Protein AF-A0A554KRK5-F1 (afdb_monomer)

Nearest PDB structures (foldseek):
  8jzf-assembly1_l  TM=3.746E-01  e=8.858E+00  Symbiodinium

Structure (mmCIF, N/CA/C/O backbone):
data_AF-A0A554KRK5-F1
#
_entry.id   AF-A0A554KRK5-F1
#
loop_
_atom_site.group_PDB
_atom_site.id
_atom_site.type_symbol
_atom_site.label_atom_id
_atom_site.label_alt_id
_atom_site.label_comp_id
_atom_site.label_asym_id
_atom_site.label_entity_id
_atom_site.label_seq_id
_atom_site.pdbx_PDB_ins_code
_atom_site.Cartn_x
_atom_site.Cartn_y
_atom_site.Cartn_z
_atom_site.occupancy
_atom_site.B_iso_or_equiv
_atom_site.auth_seq_id
_atom_site.auth_comp_id
_atom_site.auth_asym_id
_atom_site.auth_atom_id
_atom_site.pdbx_PDB_model_num
ATOM 1 N N . MET A 1 1 ? -1.446 6.608 -9.016 1.00 59.84 1 MET A N 1
ATOM 2 C CA . MET A 1 1 ? -0.598 7.495 -9.852 1.00 59.84 1 MET A CA 1
ATOM 3 C C . MET A 1 1 ? 0.764 7.813 -9.235 1.00 59.84 1 MET A C 1
ATOM 5 O O . MET A 1 1 ? 1.760 7.507 -9.870 1.00 59.84 1 MET A O 1
ATOM 9 N N . VAL A 1 2 ? 0.848 8.406 -8.035 1.00 73.88 2 VAL A N 1
ATOM 10 C CA . VAL A 1 2 ? 2.137 8.888 -7.479 1.00 73.88 2 VAL A CA 1
ATOM 11 C C . VAL A 1 2 ? 3.161 7.760 -7.296 1.00 73.88 2 VAL A C 1
ATOM 13 O O . VAL A 1 2 ? 4.300 7.892 -7.726 1.00 73.88 2 VAL A O 1
ATOM 16 N N . PHE A 1 3 ? 2.743 6.609 -6.763 1.00 72.75 3 PHE A N 1
ATOM 17 C CA . PHE A 1 3 ? 3.624 5.447 -6.590 1.00 72.75 3 PHE A CA 1
ATOM 18 C C . PHE A 1 3 ? 4.151 4.876 -7.918 1.00 72.75 3 PHE A C 1
ATOM 20 O O . PHE A 1 3 ? 5.310 4.481 -7.996 1.00 72.75 3 PHE A O 1
ATOM 27 N N . TYR A 1 4 ? 3.337 4.908 -8.980 1.00 70.81 4 TYR A N 1
ATOM 28 C CA . TYR A 1 4 ? 3.768 4.514 -10.324 1.00 70.81 4 TYR A CA 1
ATOM 29 C C . TYR A 1 4 ? 4.858 5.445 -10.860 1.00 70.81 4 TYR A C 1
ATOM 31 O O . TYR A 1 4 ? 5.863 4.962 -11.368 1.00 70.81 4 TYR A O 1
ATOM 39 N N . LEU A 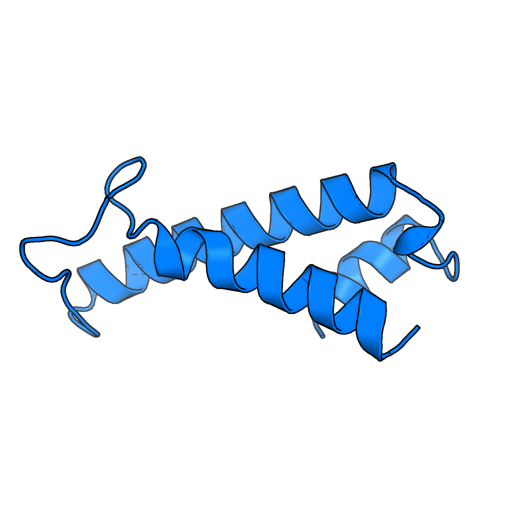1 5 ? 4.709 6.764 -10.682 1.00 75.31 5 LEU A N 1
ATOM 40 C CA . LEU A 1 5 ? 5.718 7.743 -11.101 1.00 75.31 5 LEU A CA 1
ATOM 41 C C . LEU A 1 5 ? 7.058 7.526 -10.390 1.00 75.31 5 LEU A C 1
ATOM 43 O O . LEU A 1 5 ? 8.103 7.626 -11.026 1.00 75.31 5 LEU A O 1
ATOM 47 N N . ILE A 1 6 ? 7.033 7.172 -9.100 1.00 74.94 6 ILE A N 1
ATOM 48 C CA . ILE A 1 6 ? 8.247 6.828 -8.343 1.00 74.94 6 ILE A CA 1
ATOM 49 C C . ILE A 1 6 ? 8.918 5.597 -8.960 1.00 74.94 6 ILE A C 1
ATOM 51 O O . ILE A 1 6 ? 10.114 5.621 -9.235 1.00 74.94 6 ILE A O 1
ATOM 55 N N . THR A 1 7 ? 8.158 4.535 -9.237 1.00 71.81 7 THR A N 1
ATOM 56 C CA . THR A 1 7 ? 8.732 3.337 -9.867 1.00 71.81 7 THR A CA 1
ATOM 57 C C . THR A 1 7 ? 9.195 3.571 -11.302 1.00 71.81 7 THR A C 1
ATOM 59 O O . THR A 1 7 ? 10.237 3.052 -11.685 1.00 71.81 7 THR A O 1
ATOM 62 N N . TYR A 1 8 ? 8.487 4.397 -12.071 1.00 74.94 8 TYR A N 1
ATOM 63 C CA . TYR A 1 8 ? 8.862 4.788 -13.429 1.00 74.94 8 TYR A CA 1
ATOM 64 C C . TYR A 1 8 ? 10.162 5.606 -13.438 1.00 74.94 8 TYR A C 1
ATOM 66 O O . TYR A 1 8 ? 11.011 5.413 -14.301 1.00 74.94 8 TYR A O 1
ATOM 74 N N . ALA A 1 9 ? 10.376 6.477 -12.448 1.00 74.44 9 ALA A N 1
ATOM 75 C CA . ALA A 1 9 ? 11.629 7.220 -12.315 1.00 74.44 9 ALA A CA 1
ATOM 76 C C . ALA A 1 9 ? 12.837 6.310 -12.014 1.00 74.44 9 ALA A C 1
ATOM 78 O O . ALA A 1 9 ? 13.951 6.628 -12.420 1.00 74.44 9 ALA A O 1
ATOM 79 N N . ILE A 1 10 ? 12.624 5.187 -11.317 1.00 74.12 10 ILE A N 1
ATOM 80 C CA . ILE A 1 10 ? 13.687 4.246 -10.926 1.00 74.12 10 ILE A CA 1
ATOM 81 C C . ILE A 1 10 ? 13.975 3.219 -12.033 1.00 74.12 10 ILE A C 1
ATOM 83 O O . ILE A 1 10 ? 15.135 2.921 -12.302 1.00 74.12 10 ILE A O 1
ATOM 87 N N . PHE A 1 11 ? 12.934 2.669 -12.666 1.00 77.12 11 PHE A N 1
ATOM 88 C CA . PHE A 1 11 ? 13.038 1.551 -13.617 1.00 77.12 11 PHE A CA 1
ATOM 89 C C . PHE A 1 11 ? 12.821 1.953 -15.086 1.00 77.12 11 PHE A C 1
ATOM 91 O O . PHE A 1 11 ? 12.986 1.127 -15.984 1.00 77.12 11 PHE A O 1
ATOM 98 N N . GLY A 1 12 ? 12.496 3.220 -15.351 1.00 71.44 12 GLY A N 1
ATOM 99 C CA . GLY A 1 12 ? 12.254 3.747 -16.692 1.00 71.44 12 GLY A CA 1
ATOM 100 C C . GLY A 1 12 ? 10.893 3.345 -17.265 1.00 71.44 12 GLY A C 1
ATOM 101 O O . GLY A 1 12 ? 9.939 3.081 -16.537 1.00 71.44 12 GLY A O 1
ATOM 102 N N . SER A 1 13 ? 10.811 3.292 -18.598 1.00 68.94 13 SER A N 1
ATOM 103 C CA . SER A 1 13 ? 9.590 2.971 -19.352 1.00 68.94 13 SER A CA 1
ATOM 104 C C . SER A 1 13 ? 9.321 1.474 -19.514 1.00 68.94 13 SER A C 1
ATOM 106 O O . SER A 1 13 ? 8.587 1.082 -20.420 1.00 68.94 13 SER A O 1
ATOM 108 N N . VAL A 1 14 ? 9.953 0.631 -18.698 1.00 71.75 14 VAL A N 1
ATOM 109 C CA . VAL A 1 14 ? 9.685 -0.809 -18.715 1.00 71.75 14 VAL A CA 1
ATOM 110 C C . VAL A 1 14 ? 8.314 -1.035 -18.093 1.00 71.75 14 VAL A C 1
ATOM 112 O O . VAL A 1 14 ? 7.997 -0.447 -17.057 1.00 71.75 14 VAL A O 1
ATOM 115 N N . ASN A 1 15 ? 7.498 -1.877 -18.729 1.00 76.44 15 ASN A N 1
ATOM 116 C CA . ASN A 1 15 ? 6.210 -2.257 -18.171 1.00 76.44 15 ASN A CA 1
ATOM 117 C C . ASN A 1 15 ? 6.435 -2.893 -16.791 1.00 76.44 15 ASN A C 1
ATOM 119 O O . ASN A 1 15 ? 7.152 -3.893 -16.695 1.00 76.44 15 ASN A O 1
ATOM 123 N N . PRO A 1 16 ? 5.803 -2.370 -15.725 1.00 75.06 16 PRO A N 1
ATOM 124 C CA . PRO A 1 16 ? 5.893 -2.945 -14.391 1.00 75.06 16 PRO A CA 1
ATOM 125 C C . PRO A 1 16 ? 5.612 -4.448 -14.361 1.00 75.06 16 PRO A C 1
ATOM 127 O O . PRO A 1 16 ? 6.268 -5.161 -13.618 1.00 75.06 16 PRO A O 1
ATOM 130 N N . LEU A 1 17 ? 4.678 -4.941 -15.183 1.00 78.69 17 LEU A N 1
ATOM 131 C CA . LEU A 1 17 ? 4.313 -6.361 -15.235 1.00 78.69 17 LEU A CA 1
ATOM 132 C C . LEU A 1 17 ? 5.427 -7.259 -15.797 1.00 78.69 17 LEU A C 1
ATOM 134 O O . LEU A 1 17 ? 5.530 -8.413 -15.389 1.00 78.69 17 LEU A O 1
ATOM 138 N N . ASP A 1 18 ? 6.286 -6.727 -16.669 1.00 83.81 18 ASP A N 1
ATOM 139 C CA . ASP A 1 18 ? 7.414 -7.467 -17.249 1.00 83.81 18 ASP A CA 1
ATOM 140 C C . ASP A 1 18 ? 8.618 -7.518 -16.293 1.00 83.81 18 ASP A C 1
ATOM 142 O O . ASP A 1 18 ? 9.499 -8.371 -16.421 1.00 83.81 18 ASP A O 1
ATOM 146 N N . ASN A 1 19 ? 8.661 -6.622 -15.301 1.00 83.50 19 ASN A N 1
ATOM 147 C CA . ASN A 1 19 ? 9.736 -6.537 -14.322 1.00 83.50 19 ASN A CA 1
ATOM 148 C C . ASN A 1 19 ? 9.222 -6.808 -12.903 1.00 83.50 19 ASN A C 1
ATOM 150 O O . ASN A 1 19 ? 8.800 -5.907 -12.175 1.00 83.50 19 ASN A O 1
ATOM 154 N N . TRP A 1 20 ? 9.359 -8.060 -12.459 1.00 83.44 20 TRP A N 1
ATOM 155 C CA . TRP A 1 20 ? 8.954 -8.487 -11.115 1.00 83.44 20 TRP A CA 1
ATOM 156 C C . TRP A 1 20 ? 9.588 -7.645 -9.992 1.00 83.44 20 TRP A C 1
ATOM 158 O O . TRP A 1 20 ? 8.967 -7.447 -8.947 1.00 83.44 20 TRP A O 1
ATOM 168 N N . MET A 1 21 ? 10.796 -7.104 -10.204 1.00 85.56 21 MET A N 1
ATOM 169 C CA . MET A 1 21 ? 11.476 -6.260 -9.220 1.00 85.56 21 MET A CA 1
ATOM 170 C C . MET A 1 21 ? 10.793 -4.892 -9.086 1.00 85.56 21 MET A C 1
ATOM 172 O O . MET A 1 21 ? 10.684 -4.367 -7.979 1.00 85.56 21 MET A O 1
ATOM 176 N N . GLN A 1 22 ? 10.257 -4.346 -10.181 1.00 83.56 22 GLN A N 1
ATOM 177 C CA . GLN A 1 22 ? 9.475 -3.108 -10.168 1.00 83.56 22 GLN A CA 1
ATOM 178 C C . GLN A 1 22 ? 8.137 -3.302 -9.441 1.00 83.56 22 GLN A C 1
ATOM 180 O O . GLN A 1 22 ? 7.762 -2.451 -8.632 1.00 83.56 22 GLN A O 1
ATOM 185 N N . VAL A 1 23 ? 7.460 -4.442 -9.645 1.00 87.44 23 VAL A N 1
ATOM 186 C CA . VAL A 1 23 ? 6.247 -4.807 -8.883 1.00 87.44 23 VAL A CA 1
ATOM 187 C C . VAL A 1 23 ? 6.559 -4.967 -7.398 1.00 87.44 23 VAL A C 1
ATOM 189 O O . VAL A 1 23 ? 5.812 -4.467 -6.557 1.00 87.44 23 VAL A O 1
ATOM 192 N N . ALA A 1 24 ? 7.667 -5.626 -7.054 1.00 88.50 24 ALA A N 1
ATOM 193 C CA . ALA A 1 24 ? 8.070 -5.813 -5.664 1.00 88.50 24 ALA A CA 1
ATOM 194 C C . ALA A 1 24 ? 8.345 -4.468 -4.971 1.00 88.50 24 ALA A C 1
ATOM 196 O O . ALA A 1 24 ? 7.802 -4.211 -3.896 1.00 88.50 24 ALA A O 1
ATOM 197 N N . VAL A 1 25 ? 9.116 -3.577 -5.605 1.00 88.50 25 VAL A N 1
ATOM 198 C CA . VAL A 1 25 ? 9.400 -2.234 -5.070 1.00 88.50 25 VAL A CA 1
ATOM 199 C C . VAL A 1 25 ? 8.121 -1.410 -4.939 1.00 88.50 25 VAL A C 1
ATOM 201 O O . VAL A 1 25 ? 7.895 -0.807 -3.889 1.00 88.50 25 VAL A O 1
ATOM 204 N N . PHE A 1 26 ? 7.252 -1.426 -5.956 1.00 89.50 26 PHE A N 1
ATOM 205 C CA . PHE A 1 26 ? 5.940 -0.782 -5.891 1.00 89.50 26 PHE A CA 1
ATOM 206 C C . PHE A 1 26 ? 5.134 -1.279 -4.689 1.00 89.50 26 PHE A C 1
ATOM 208 O O . PHE A 1 26 ? 4.626 -0.477 -3.910 1.00 89.50 26 PHE A O 1
ATOM 215 N N . THR A 1 27 ? 5.053 -2.600 -4.525 1.00 90.50 27 THR A N 1
ATOM 216 C CA . THR A 1 27 ? 4.277 -3.251 -3.466 1.00 90.50 27 THR A CA 1
ATOM 217 C C . THR A 1 27 ? 4.799 -2.848 -2.094 1.00 90.50 27 THR A C 1
ATOM 219 O O . THR A 1 27 ? 4.020 -2.429 -1.245 1.00 90.50 27 THR A O 1
ATOM 222 N N . VAL A 1 28 ? 6.114 -2.903 -1.877 1.00 91.06 28 VAL A N 1
ATOM 223 C CA . VAL A 1 28 ? 6.723 -2.521 -0.594 1.00 91.06 28 VAL A CA 1
ATOM 224 C C . VAL A 1 28 ? 6.452 -1.050 -0.272 1.00 91.06 28 VAL A C 1
ATOM 226 O O . VAL A 1 28 ? 6.059 -0.738 0.850 1.00 91.06 28 VAL A O 1
ATOM 229 N N . ILE A 1 29 ? 6.595 -0.148 -1.247 1.00 90.00 29 ILE A N 1
ATOM 230 C CA . ILE A 1 29 ? 6.290 1.275 -1.055 1.00 90.00 29 ILE A CA 1
ATOM 231 C C . ILE A 1 29 ? 4.802 1.464 -0.734 1.00 90.00 29 ILE A C 1
ATOM 233 O O . ILE A 1 29 ? 4.476 2.139 0.241 1.00 90.00 29 ILE A O 1
ATOM 237 N N . ALA A 1 30 ? 3.904 0.845 -1.501 1.00 90.75 30 ALA A N 1
ATOM 238 C CA . ALA A 1 30 ? 2.463 0.948 -1.293 1.00 90.75 30 ALA A CA 1
ATOM 239 C C . ALA A 1 30 ? 2.047 0.448 0.099 1.00 90.75 30 ALA A C 1
ATOM 241 O O . ALA A 1 30 ? 1.301 1.139 0.788 1.00 90.75 30 ALA A O 1
ATOM 242 N N . LEU A 1 31 ? 2.583 -0.692 0.547 1.00 91.44 31 LEU A N 1
ATOM 243 C CA . LEU A 1 31 ? 2.322 -1.240 1.880 1.00 91.44 31 LEU A CA 1
ATOM 244 C C . LEU A 1 31 ? 2.862 -0.334 2.996 1.00 91.44 31 LEU A C 1
ATOM 246 O O . LEU A 1 31 ? 2.174 -0.120 3.993 1.00 91.44 31 LEU A O 1
ATOM 250 N N . MET A 1 32 ? 4.064 0.236 2.842 1.00 91.31 32 MET A N 1
ATOM 251 C CA . MET A 1 32 ? 4.609 1.185 3.824 1.00 91.31 32 MET A CA 1
ATOM 252 C C . MET A 1 32 ? 3.736 2.437 3.946 1.00 91.31 32 MET A C 1
ATOM 254 O O . MET A 1 32 ? 3.437 2.871 5.058 1.00 91.31 32 MET A O 1
ATOM 258 N N . PHE A 1 33 ? 3.300 3.002 2.818 1.00 91.06 33 PHE A N 1
ATOM 259 C CA . PHE A 1 33 ? 2.412 4.163 2.820 1.00 91.06 33 PHE A CA 1
ATOM 260 C C . PHE A 1 33 ? 1.037 3.832 3.402 1.00 91.06 33 PHE A C 1
ATOM 262 O O . PHE A 1 33 ? 0.554 4.597 4.232 1.00 91.06 33 PHE A O 1
ATOM 269 N N . ALA A 1 34 ? 0.450 2.688 3.038 1.00 91.44 34 ALA A N 1
ATOM 270 C CA . ALA A 1 34 ? -0.819 2.223 3.592 1.00 91.44 34 ALA A CA 1
ATOM 271 C C . ALA A 1 34 ? -0.746 2.075 5.116 1.00 91.44 34 ALA A C 1
ATOM 273 O O . ALA A 1 34 ? -1.624 2.542 5.831 1.00 91.44 34 ALA A O 1
ATOM 274 N N . PHE A 1 35 ? 0.339 1.490 5.627 1.00 91.56 35 PHE A N 1
ATOM 275 C CA . PHE A 1 35 ? 0.546 1.333 7.063 1.00 91.56 35 PHE A CA 1
ATOM 276 C C . PHE A 1 35 ? 0.633 2.678 7.800 1.00 91.56 35 PHE A C 1
ATOM 278 O O . PHE A 1 35 ? 0.035 2.842 8.865 1.00 91.56 35 PHE A O 1
ATOM 285 N N . ILE A 1 36 ? 1.387 3.638 7.254 1.00 91.56 36 ILE A N 1
ATOM 286 C CA . ILE A 1 36 ? 1.557 4.964 7.863 1.00 91.56 36 ILE A CA 1
ATOM 287 C C . ILE A 1 36 ? 0.240 5.737 7.839 1.00 91.56 36 ILE A C 1
ATOM 289 O O . ILE A 1 36 ? -0.172 6.255 8.878 1.00 91.56 36 ILE A O 1
ATOM 293 N N . ASP A 1 37 ? -0.408 5.809 6.675 1.00 90.50 37 ASP A N 1
ATOM 294 C CA . ASP A 1 37 ? -1.668 6.535 6.511 1.00 90.50 37 ASP A CA 1
ATOM 295 C C . ASP A 1 37 ? -2.741 5.978 7.439 1.00 90.50 37 ASP A C 1
ATOM 297 O O . ASP A 1 37 ? -3.415 6.733 8.138 1.00 90.50 37 ASP A O 1
ATOM 301 N N . GLU A 1 38 ? -2.820 4.656 7.543 1.00 91.81 38 GLU A N 1
ATOM 302 C CA . GLU A 1 38 ? -3.823 4.017 8.370 1.00 91.81 38 GLU A CA 1
ATOM 303 C C . GLU A 1 38 ? -3.583 4.251 9.862 1.00 91.81 38 GLU A C 1
ATOM 305 O O . GLU A 1 38 ? -4.493 4.613 10.613 1.00 91.81 38 GLU A O 1
ATOM 310 N N . LYS A 1 39 ? -2.328 4.142 10.305 1.00 89.69 39 LYS A N 1
ATOM 311 C CA . LYS A 1 39 ? -1.973 4.445 11.692 1.00 89.69 39 LYS A CA 1
ATOM 312 C C . LYS A 1 39 ? -2.281 5.900 12.039 1.00 89.69 39 LYS A C 1
ATOM 314 O O . LYS A 1 39 ? -2.726 6.177 13.151 1.00 89.69 39 LYS A O 1
ATOM 319 N N . ILE A 1 40 ? -2.057 6.832 11.117 1.00 90.88 40 ILE A N 1
ATOM 320 C CA . ILE A 1 40 ? -2.413 8.242 11.311 1.00 90.88 40 ILE A CA 1
ATOM 321 C C . ILE A 1 40 ? -3.936 8.407 11.336 1.00 90.88 40 ILE A C 1
ATOM 323 O O . ILE A 1 40 ? -4.458 9.072 12.228 1.00 90.88 40 ILE A O 1
ATOM 327 N N . SER A 1 41 ? -4.657 7.786 10.407 1.00 90.12 41 SER A N 1
ATOM 328 C CA . SER A 1 41 ? -6.106 7.931 10.263 1.00 90.12 41 SER A CA 1
ATOM 329 C C . SER A 1 41 ? -6.880 7.398 11.467 1.00 90.12 41 SER A C 1
ATOM 331 O O . SER A 1 41 ? -7.796 8.079 11.935 1.00 90.12 41 SER A O 1
ATOM 333 N N . VAL A 1 42 ? -6.470 6.258 12.027 1.00 89.31 42 VAL A N 1
ATOM 334 C CA . VAL A 1 42 ? -7.062 5.722 13.264 1.00 89.31 42 VAL A CA 1
ATOM 335 C C . VAL A 1 42 ? -6.717 6.595 14.472 1.00 89.31 42 VAL A C 1
ATOM 337 O O . VAL A 1 42 ? -7.593 6.892 15.278 1.00 89.31 42 VAL A O 1
ATOM 340 N N . ASN A 1 43 ? -5.477 7.091 14.582 1.00 87.75 43 ASN A N 1
ATOM 341 C CA . ASN A 1 43 ? -5.100 8.001 15.676 1.00 87.75 43 ASN A CA 1
ATOM 342 C C . ASN A 1 43 ? -5.837 9.349 15.615 1.00 87.75 43 ASN A C 1
ATOM 344 O O . ASN A 1 43 ? -6.105 9.952 16.650 1.00 87.75 43 ASN A O 1
ATOM 348 N N . LEU A 1 44 ? -6.167 9.826 14.414 1.00 91.62 44 LEU A N 1
ATOM 349 C CA . LEU A 1 44 ? -6.968 11.034 14.208 1.00 91.62 44 LEU A CA 1
ATOM 350 C C . LEU A 1 44 ? -8.477 10.789 14.371 1.00 91.62 44 LEU A C 1
ATOM 352 O O . LEU A 1 44 ? -9.253 11.726 14.193 1.00 91.62 44 LEU A O 1
ATOM 356 N N . GLY A 1 45 ? -8.901 9.555 14.663 1.00 88.56 45 GLY A N 1
ATOM 357 C CA . GLY A 1 45 ? -10.312 9.200 14.798 1.00 88.56 45 GLY A CA 1
ATOM 358 C C . GLY A 1 45 ? -11.108 9.381 13.504 1.00 88.56 45 GLY A C 1
ATOM 359 O O . GLY A 1 45 ? -12.316 9.596 13.555 1.00 88.56 45 GLY A O 1
ATOM 360 N N . ARG A 1 46 ? -10.453 9.331 12.333 1.00 88.56 46 ARG A N 1
ATOM 361 C CA . ARG A 1 46 ? -11.153 9.425 11.039 1.00 88.56 46 ARG A CA 1
ATOM 362 C C . ARG A 1 46 ? -12.088 8.240 10.828 1.00 88.56 46 ARG A C 1
ATOM 364 O O . ARG A 1 46 ? -13.106 8.382 10.159 1.00 88.56 46 ARG A O 1
ATOM 371 N N . TRP A 1 47 ? -11.715 7.092 11.386 1.00 88.38 47 TRP A N 1
ATOM 372 C CA . TRP A 1 47 ? -12.503 5.872 11.407 1.00 88.38 47 TRP A CA 1
ATOM 373 C C . TRP A 1 47 ? -11.958 4.888 12.448 1.00 88.38 47 TRP A C 1
ATOM 375 O O . TRP A 1 47 ? -10.853 5.065 12.963 1.00 88.38 47 TRP A O 1
ATOM 385 N N . GLU A 1 48 ? -12.746 3.857 12.751 1.00 88.00 48 GLU A N 1
ATOM 386 C CA . GLU A 1 48 ? -12.426 2.827 13.738 1.00 88.00 48 GLU A CA 1
ATOM 387 C C . GLU A 1 48 ? -12.630 1.425 13.158 1.00 88.00 48 GLU A C 1
ATOM 389 O O . GLU A 1 48 ? -13.485 1.192 12.298 1.00 88.00 48 GLU A O 1
ATOM 394 N N . TYR A 1 49 ? -11.856 0.469 13.669 1.00 88.56 49 TYR A N 1
ATOM 395 C CA . TYR A 1 49 ? -11.967 -0.926 13.270 1.00 88.56 49 TYR A CA 1
ATOM 396 C C . TYR A 1 49 ? -13.219 -1.580 13.846 1.00 88.56 49 TYR A C 1
ATOM 398 O O . TYR A 1 49 ? -13.499 -1.504 15.041 1.00 88.56 49 TYR A O 1
ATOM 406 N N . GLY A 1 50 ? -13.938 -2.317 13.000 1.00 87.81 50 GLY A N 1
ATOM 407 C CA . GLY A 1 50 ? -15.022 -3.175 13.464 1.00 87.81 50 GLY A CA 1
ATOM 408 C C . GLY A 1 50 ? -14.504 -4.329 14.341 1.00 87.81 50 GLY A C 1
ATOM 409 O O . GLY A 1 50 ? -13.385 -4.805 14.144 1.00 87.81 50 GLY A O 1
ATOM 410 N N . PRO A 1 51 ? -15.336 -4.884 15.242 1.00 85.94 51 PRO A N 1
ATOM 411 C CA . PRO A 1 51 ? -14.927 -5.917 16.206 1.00 85.94 51 PRO A CA 1
ATOM 412 C C . PRO A 1 51 ? -14.471 -7.247 15.580 1.00 85.94 51 PRO A C 1
ATOM 414 O O . PRO A 1 51 ? -13.921 -8.098 16.271 1.00 85.94 51 PRO A O 1
ATOM 417 N N . LYS A 1 52 ? -14.716 -7.456 14.281 1.00 90.62 52 LYS A N 1
ATOM 418 C CA . LYS A 1 52 ? -14.303 -8.652 13.524 1.00 90.62 52 LYS A CA 1
ATOM 419 C C . LYS A 1 52 ? -13.203 -8.366 12.498 1.00 90.62 52 LYS A C 1
ATOM 421 O O . LYS A 1 52 ? -12.899 -9.241 11.690 1.00 90.62 52 LYS A O 1
ATOM 426 N N . MET A 1 53 ? -12.651 -7.152 12.470 1.00 88.31 53 MET A N 1
ATOM 427 C CA .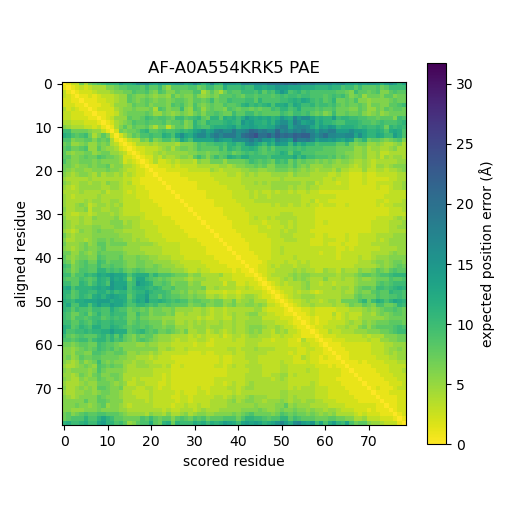 MET A 1 53 ? -11.667 -6.782 11.460 1.00 88.31 53 MET A CA 1
ATOM 428 C C . MET A 1 53 ? -10.309 -7.421 11.782 1.00 88.31 53 MET A C 1
ATOM 430 O O . MET A 1 53 ? -9.781 -7.200 12.873 1.00 88.31 53 MET A O 1
ATOM 434 N N . PRO A 1 54 ? -9.725 -8.212 10.865 1.00 89.56 54 PRO A N 1
ATOM 435 C CA . PRO A 1 54 ? -8.391 -8.750 11.067 1.00 89.56 54 PRO A CA 1
ATOM 436 C C . PRO A 1 54 ? -7.368 -7.613 11.041 1.00 89.56 54 PRO A C 1
ATOM 438 O O . PRO A 1 54 ? -7.372 -6.779 10.134 1.00 89.56 54 PRO A O 1
ATOM 441 N N . LEU A 1 55 ? -6.487 -7.601 12.039 1.00 90.69 55 LEU A N 1
ATOM 442 C CA . LEU A 1 55 ? -5.426 -6.611 12.184 1.00 90.69 55 LEU A CA 1
ATOM 443 C C . LEU A 1 55 ? -4.065 -7.258 11.928 1.00 90.69 55 LEU A C 1
ATOM 445 O O . LEU A 1 55 ? -3.799 -8.374 12.375 1.00 90.69 55 LEU A O 1
ATOM 449 N N . VAL A 1 56 ? -3.180 -6.526 11.263 1.00 86.81 56 VAL A N 1
ATOM 450 C CA . VAL A 1 56 ? -1.771 -6.868 11.065 1.00 86.81 56 VAL A CA 1
ATOM 451 C C . VAL A 1 56 ? -0.939 -5.739 11.652 1.00 86.81 56 VAL A C 1
ATOM 453 O O . VAL A 1 56 ? -1.076 -4.589 11.254 1.00 86.81 56 VAL A O 1
ATOM 456 N N . TYR A 1 57 ? -0.112 -6.046 12.654 1.00 84.56 57 TYR A N 1
ATOM 457 C CA . TYR A 1 57 ? 0.687 -5.046 13.382 1.00 84.56 57 TYR A CA 1
ATOM 458 C C . TYR A 1 57 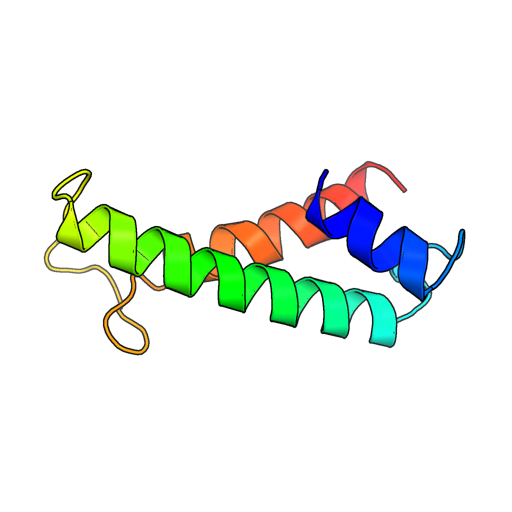? -0.127 -3.839 13.911 1.00 84.56 57 TYR A C 1
ATOM 460 O O . TYR A 1 57 ? 0.387 -2.725 13.998 1.00 84.56 57 TYR A O 1
ATOM 468 N N . GLY A 1 58 ? -1.397 -4.057 14.278 1.00 82.50 58 GLY A N 1
ATOM 469 C CA . GLY A 1 58 ? -2.301 -3.015 14.791 1.00 82.50 58 GLY A CA 1
ATOM 4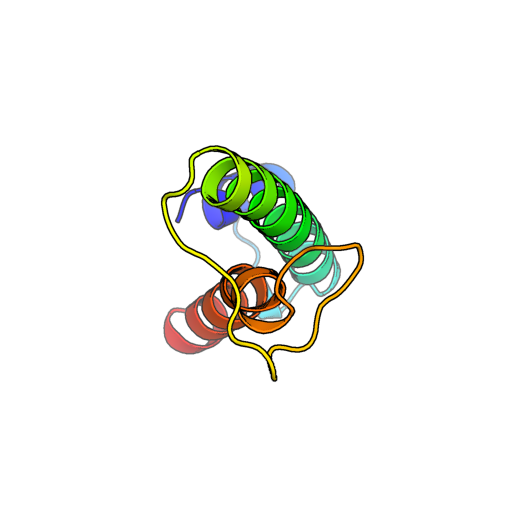70 C C . GLY A 1 58 ? -2.978 -2.154 13.716 1.00 82.50 58 GLY A C 1
ATOM 471 O O . GLY A 1 58 ? -3.640 -1.177 14.053 1.00 82.50 58 GLY A O 1
ATOM 472 N N . VAL A 1 59 ? -2.819 -2.517 12.443 1.00 87.56 59 VAL A N 1
ATOM 473 C CA . VAL A 1 59 ? -3.407 -1.859 11.271 1.00 87.56 59 VAL A CA 1
ATOM 474 C C . VAL A 1 59 ? -4.416 -2.805 10.616 1.00 87.56 59 VAL A C 1
ATOM 476 O O . VAL A 1 59 ? -4.190 -4.015 10.593 1.00 87.56 59 VAL A O 1
ATOM 479 N N . GLY A 1 60 ? -5.536 -2.296 10.102 1.00 89.81 60 GLY A N 1
ATOM 480 C CA . GLY A 1 60 ? -6.527 -3.115 9.404 1.00 89.81 60 GLY A CA 1
ATOM 481 C C . GLY A 1 60 ? -5.917 -3.849 8.207 1.00 89.81 60 GLY A C 1
ATOM 482 O O . GLY A 1 60 ? -5.268 -3.237 7.363 1.00 89.81 60 GLY A O 1
ATOM 483 N N . LEU A 1 61 ? -6.139 -5.162 8.092 1.0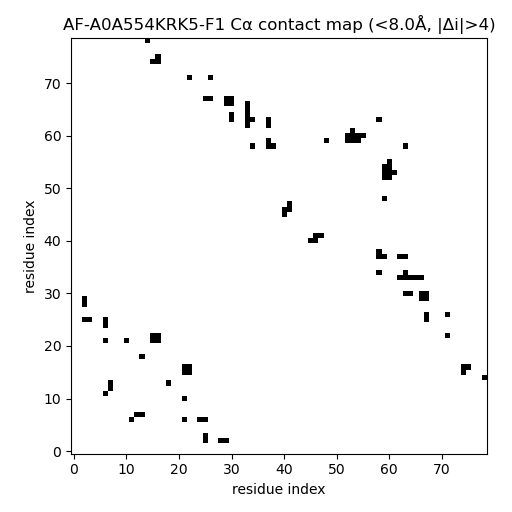0 89.81 61 LEU A N 1
ATOM 484 C CA . LEU A 1 61 ? -5.591 -5.960 6.985 1.00 89.81 61 LEU A CA 1
ATOM 485 C C . LEU A 1 61 ? -6.095 -5.469 5.621 1.00 89.81 61 LEU A C 1
ATOM 487 O O . LEU A 1 61 ? -5.328 -5.389 4.665 1.00 89.81 61 LEU A O 1
ATOM 491 N N . THR A 1 62 ? -7.387 -5.151 5.533 1.00 90.44 62 THR A N 1
ATOM 492 C CA . THR A 1 62 ? -8.020 -4.662 4.304 1.00 90.44 62 THR A CA 1
ATOM 493 C C . THR A 1 62 ? -7.398 -3.348 3.813 1.00 90.44 62 THR A C 1
ATOM 495 O O . THR A 1 62 ? -6.856 -3.370 2.711 1.00 90.44 62 THR A O 1
ATOM 498 N N . PRO A 1 63 ? -7.381 -2.248 4.596 1.00 86.75 63 PRO A N 1
ATOM 499 C CA . PRO A 1 63 ? -6.778 -0.983 4.167 1.00 86.75 63 PRO A CA 1
ATOM 500 C C . PRO A 1 63 ? -5.268 -1.105 3.930 1.00 86.75 63 PRO A C 1
ATOM 502 O O . PRO A 1 63 ? -4.733 -0.484 3.015 1.00 86.75 63 PRO A O 1
ATOM 505 N N . PHE A 1 64 ? -4.578 -1.971 4.682 1.00 89.88 64 PHE A N 1
ATOM 506 C CA . PHE A 1 64 ? -3.161 -2.250 4.454 1.00 89.88 64 PHE A CA 1
ATOM 507 C C . PHE A 1 64 ? -2.891 -2.830 3.057 1.00 89.88 64 PHE A C 1
ATOM 509 O O . PHE A 1 64 ? -1.961 -2.399 2.377 1.00 89.88 64 PHE A O 1
ATOM 516 N N . LEU A 1 65 ? -3.700 -3.796 2.613 1.00 91.88 65 LEU A N 1
ATOM 517 C CA . LEU A 1 65 ? -3.517 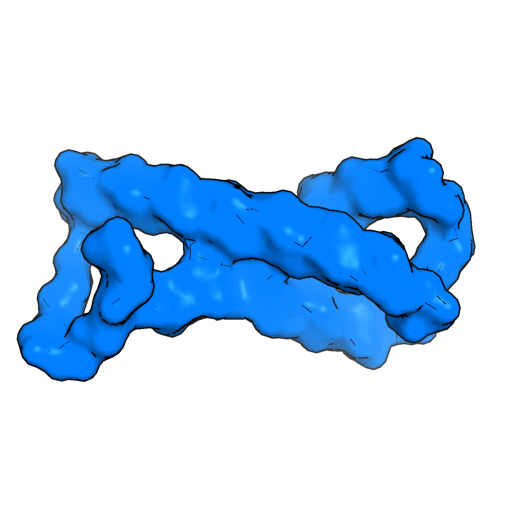-4.454 1.316 1.00 91.88 65 LEU A CA 1
ATOM 518 C C . LEU A 1 65 ? -4.148 -3.695 0.149 1.00 91.88 65 LEU A C 1
ATOM 520 O O . LEU A 1 65 ? -3.706 -3.864 -0.988 1.00 91.88 65 LEU A O 1
ATOM 524 N N . GLU A 1 66 ? -5.165 -2.876 0.405 1.00 91.44 66 GLU A N 1
ATOM 525 C CA . GLU A 1 66 ? -5.959 -2.205 -0.623 1.00 91.44 66 GLU A CA 1
ATOM 526 C C . GLU A 1 66 ? -5.089 -1.415 -1.602 1.00 91.44 66 GLU A C 1
ATOM 528 O O . GLU A 1 66 ? -5.184 -1.625 -2.812 1.00 91.44 66 GLU A O 1
ATOM 533 N N . LEU A 1 67 ? -4.183 -0.574 -1.099 1.00 89.31 67 LEU A N 1
ATOM 534 C CA . LEU A 1 67 ? -3.296 0.240 -1.936 1.00 89.31 67 LEU A CA 1
ATOM 535 C C . LEU A 1 67 ? -2.372 -0.600 -2.827 1.00 89.31 67 LEU A C 1
ATOM 537 O O . LEU A 1 67 ? -2.151 -0.258 -3.990 1.00 89.31 67 LEU A O 1
ATOM 541 N N . ALA A 1 68 ? -1.842 -1.704 -2.302 1.00 90.75 68 ALA A N 1
ATOM 542 C CA . ALA A 1 68 ? -0.974 -2.592 -3.065 1.00 90.75 68 ALA A CA 1
ATOM 543 C C . ALA A 1 68 ? -1.765 -3.351 -4.141 1.00 90.75 68 ALA A C 1
ATOM 545 O O . ALA A 1 68 ? -1.382 -3.349 -5.312 1.00 90.75 68 ALA A O 1
ATOM 546 N N . VAL A 1 69 ? -2.897 -3.953 -3.766 1.00 91.44 69 VAL A N 1
ATOM 547 C CA . VAL A 1 69 ? -3.713 -4.782 -4.663 1.00 91.44 69 VAL A CA 1
ATOM 548 C C . VAL A 1 69 ? -4.353 -3.935 -5.758 1.00 91.44 69 VAL A C 1
ATOM 550 O O . VAL A 1 69 ? -4.197 -4.251 -6.935 1.00 91.44 69 VAL A O 1
ATOM 553 N N . THR A 1 70 ? -5.019 -2.834 -5.406 1.00 90.88 70 THR A N 1
ATOM 554 C CA . THR A 1 70 ? -5.649 -1.936 -6.393 1.00 90.88 70 THR A CA 1
ATOM 555 C C . THR A 1 70 ? -4.620 -1.306 -7.329 1.00 90.88 70 THR A C 1
ATOM 557 O O . THR A 1 70 ? -4.889 -1.135 -8.519 1.00 90.88 70 THR A O 1
ATOM 560 N N . GLY A 1 71 ? -3.414 -1.026 -6.829 1.00 87.19 71 GLY A N 1
ATOM 561 C CA . GLY A 1 71 ? -2.291 -0.553 -7.629 1.00 87.19 71 GLY A CA 1
ATOM 562 C C . GLY A 1 71 ? -1.824 -1.568 -8.673 1.00 87.19 71 GLY A C 1
ATOM 563 O O . GLY A 1 71 ? -1.720 -1.226 -9.850 1.00 87.19 71 GLY A O 1
ATOM 564 N N . ILE A 1 72 ? -1.616 -2.824 -8.270 1.00 87.81 72 ILE A N 1
ATOM 565 C CA . ILE A 1 72 ? -1.244 -3.914 -9.188 1.00 87.81 72 ILE A CA 1
ATOM 566 C C . ILE A 1 72 ? -2.366 -4.180 -10.201 1.00 87.81 72 ILE A C 1
ATOM 568 O O . ILE A 1 72 ? -2.098 -4.300 -11.395 1.00 87.81 72 ILE A O 1
ATOM 572 N N . PHE A 1 73 ? -3.625 -4.213 -9.756 1.00 89.00 73 PHE A N 1
ATOM 573 C CA . PHE A 1 73 ? -4.774 -4.359 -10.657 1.00 89.00 73 PHE A CA 1
ATOM 574 C C . PHE A 1 73 ? -4.862 -3.215 -11.670 1.00 89.00 73 PHE A C 1
ATOM 576 O O . PHE A 1 73 ? -5.196 -3.447 -12.828 1.00 89.00 73 PHE A O 1
ATOM 583 N N . SER A 1 74 ? -4.523 -1.991 -11.263 1.00 86.88 74 SER A N 1
ATOM 584 C CA . SER A 1 74 ? -4.466 -0.850 -12.180 1.00 86.88 74 SER A CA 1
ATOM 585 C C . SER A 1 74 ? -3.394 -1.038 -13.252 1.00 86.88 74 SER A C 1
ATOM 587 O O . SER A 1 74 ? -3.638 -0.684 -14.400 1.00 86.88 74 SER A O 1
ATOM 589 N N . PHE A 1 75 ? -2.238 -1.621 -12.912 1.00 83.81 75 PHE A N 1
ATOM 590 C CA . PHE A 1 75 ? -1.236 -1.985 -13.918 1.00 83.81 75 PHE A CA 1
ATOM 591 C C . PHE A 1 75 ? -1.769 -3.030 -14.887 1.00 83.81 75 PHE A C 1
ATOM 593 O O . PHE A 1 75 ? -1.619 -2.846 -16.082 1.00 83.81 75 PHE A O 1
ATOM 600 N N . TYR A 1 76 ? -2.449 -4.063 -14.393 1.00 83.31 76 TYR A N 1
ATOM 601 C CA . TYR A 1 76 ? -3.043 -5.095 -15.246 1.00 83.31 76 TYR A CA 1
ATOM 602 C C . TYR A 1 76 ? -4.127 -4.569 -16.203 1.00 83.31 76 TYR A C 1
ATOM 604 O O . TYR A 1 76 ? -4.314 -5.117 -17.282 1.00 83.31 76 TYR A O 1
ATOM 612 N N . LEU A 1 77 ? -4.881 -3.540 -15.805 1.00 83.38 77 LEU A N 1
ATOM 613 C CA . LEU A 1 77 ? -5.964 -2.991 -16.628 1.00 83.38 77 LEU A CA 1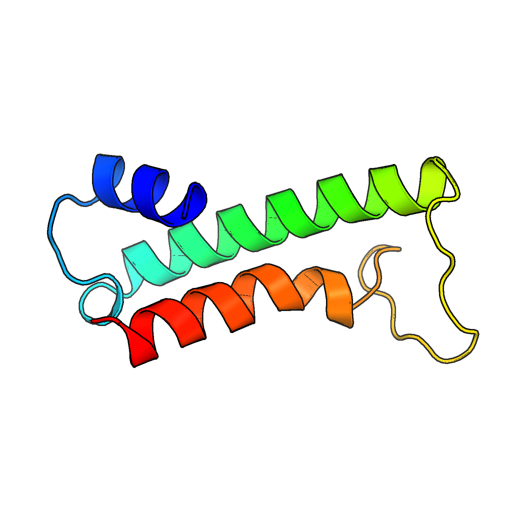
ATOM 614 C C . LEU A 1 77 ? -5.505 -1.920 -17.624 1.00 83.38 77 LEU A C 1
ATOM 616 O O . LEU A 1 77 ? -6.172 -1.725 -18.638 1.00 83.38 77 LEU A O 1
ATOM 620 N N . LEU A 1 78 ? -4.448 -1.169 -17.303 1.00 79.69 78 LEU A N 1
ATOM 621 C CA . LEU A 1 78 ? -4.038 0.020 -18.062 1.00 79.69 78 LEU A CA 1
ATOM 622 C C . LEU A 1 78 ? -2.792 -0.188 -18.932 1.00 79.69 78 LEU A C 1
ATOM 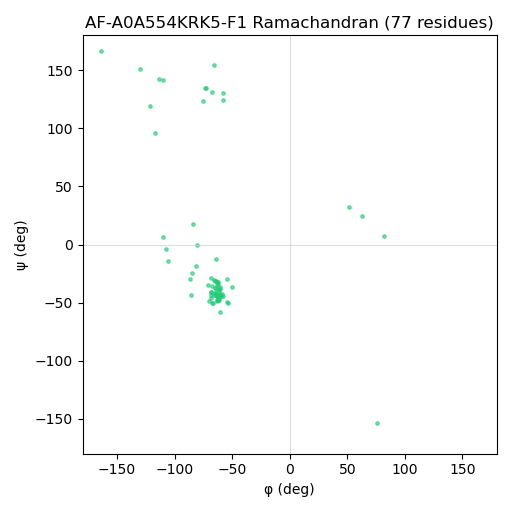624 O O . LEU A 1 78 ? -2.519 0.676 -19.768 1.00 79.69 78 LEU A O 1
ATOM 628 N N . LEU A 1 79 ? -2.037 -1.268 -18.722 1.00 71.00 79 LEU A N 1
ATOM 629 C CA . LEU A 1 79 ? -0.829 -1.627 -19.472 1.00 71.00 79 LEU A CA 1
ATOM 630 C C . LEU A 1 79 ? -1.045 -2.953 -20.198 1.00 71.00 79 LEU A C 1
ATOM 632 O O . LEU A 1 79 ? -0.600 -3.039 -21.362 1.00 71.00 79 LEU A O 1
#

Foldseek 3Di:
DVLVVVLCVVPPPDQCVVDVVSLVSSLVVQLVVLVVVQVVCVVVPVDDDDPPFDDDPNGGPCSSCVRSVVVVVCSVVPD

Solvent-accessible surface area (backbone atoms only — not comparable to full-a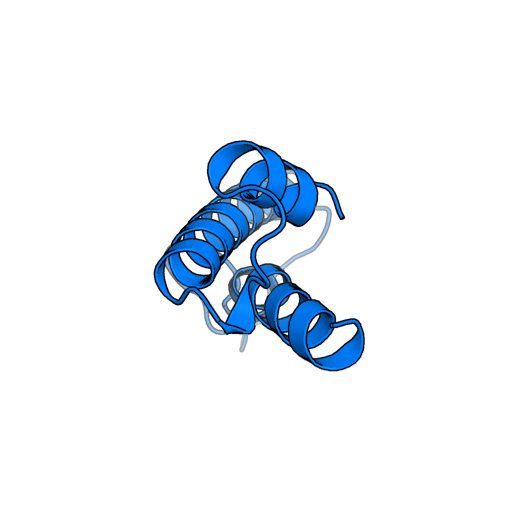tom values): 4627 Å² total; per-residue (Å²): 110,72,67,56,52,56,44,35,73,74,65,43,92,60,58,50,88,81,33,66,66,51,45,50,54,44,37,55,51,31,35,53,50,28,48,52,53,48,54,50,37,46,75,70,62,76,52,80,83,58,100,84,60,61,63,52,98,88,36,53,46,64,64,31,44,44,55,32,52,55,50,53,51,47,49,72,74,75,108

pLDDT: mean 84.93, std 7.22, range [59.84, 91.88]

Secondary structure (DSSP, 8-state):
-HHHHHHHHHHTTS-GGG-HHHHHHHHHHHHHHHHHHHHHHHHTTS----TT--EETTEEHHHHHHHHHHHHHHHHHH-

Mean predicted aligned error: 5.41 Å

Sequence (79 aa):
MVFYLITYAIFGSVNPLDNWMQVAVFTVIALMFAFIDEKISVNLGRWEYGPKMPLVYGVGLTPFLELAVTGIFSFYLLL

Radius of gyration: 14.22 Å; Cα contacts (8 Å, |Δi|>4): 56; chains: 1; bounding box: 29×20×36 Å